Protein AF-A0AA47MK80-F1 (afdb_monomer)

Solvent-accessible surface area (backbone atoms only — not comparable to full-atom values): 8067 Å² total; per-residue (Å²): 110,67,65,64,54,51,46,53,74,69,67,56,59,57,68,59,54,49,53,52,49,50,53,51,52,58,59,65,49,55,78,49,35,62,61,46,57,74,74,48,50,74,67,56,52,51,55,53,40,51,53,51,55,52,49,24,67,71,65,71,49,91,67,80,48,67,62,53,54,47,52,55,47,47,50,54,51,51,49,52,35,64,71,36,88,83,40,86,67,28,66,42,76,38,62,42,96,82,68,81,46,61,44,78,84,93,68,97,55,78,74,60,53,47,76,70,63,65,52,74,73,64,74,67,60,90,82,79,83,82,135

Foldseek 3Di:
DVVLLVCVVVVDQLVVSLVVVCVCCVPPCQVCCLQCVLVDDPVVLVVVQVVQVVSCVSSVHDDDGSVSSLLVRLVVVLVVQCVDPPRPCNQQVDADPVNPHGDDDDDPDPRRVSNVPNCVVVVPDPDDDDD

InterPro domains:
  IPR015095 Alkylated DNA repair protein AlkB, homologue 8, N-terminal [PF09004] (2-27)

Structure (mmCIF, N/CA/C/O backbone):
data_AF-A0AA47MK80-F1
#
_entry.id   AF-A0AA47MK80-F1
#
loop_
_atom_site.group_PDB
_atom_site.id
_atom_site.type_symbol
_atom_site.label_atom_id
_atom_site.label_alt_id
_atom_site.label_comp_id
_atom_site.label_asym_id
_atom_site.label_entity_id
_atom_site.label_seq_id
_atom_site.pdbx_PDB_ins_code
_atom_site.Cartn_x
_atom_site.Cartn_y
_atom_site.Cartn_z
_atom_site.occupancy
_atom_site.B_iso_or_equiv
_atom_site.auth_seq_id
_atom_site.auth_comp_id
_atom_site.auth_asym_id
_atom_site.auth_atom_id
_atom_site.pdbx_PDB_model_num
ATOM 1 N N . MET A 1 1 ? -5.103 9.050 12.959 1.00 78.06 1 MET A N 1
ATOM 2 C CA . MET A 1 1 ? -6.092 8.343 13.812 1.00 78.06 1 MET A CA 1
ATOM 3 C C . MET A 1 1 ? -7.239 9.225 14.277 1.00 78.06 1 MET A C 1
ATOM 5 O O . MET A 1 1 ? -8.330 8.696 14.424 1.00 78.06 1 MET A O 1
ATOM 9 N N . TYR A 1 2 ? -7.025 10.533 14.455 1.00 83.88 2 TYR A N 1
ATOM 10 C CA . TYR A 1 2 ? -8.061 11.486 14.869 1.00 83.88 2 TYR A CA 1
ATOM 11 C C . TYR A 1 2 ? -9.378 11.355 14.082 1.00 83.88 2 TYR A C 1
ATOM 13 O O . TYR A 1 2 ? -10.421 11.143 14.685 1.00 83.88 2 TYR A O 1
ATOM 21 N N . PHE A 1 3 ? -9.326 11.339 12.744 1.00 84.12 3 PHE A N 1
ATOM 22 C CA . PHE A 1 3 ? -10.532 11.217 11.914 1.00 84.12 3 PHE A CA 1
ATOM 23 C C . PHE A 1 3 ? -11.320 9.923 12.157 1.00 84.12 3 PHE A C 1
ATOM 25 O O . PHE A 1 3 ? -12.520 9.986 12.374 1.00 84.12 3 PHE A O 1
ATOM 32 N N . LEU A 1 4 ? -10.669 8.754 12.208 1.00 85.25 4 LEU A N 1
ATOM 33 C CA . LEU A 1 4 ? -11.368 7.492 12.501 1.00 85.25 4 LEU A CA 1
ATOM 34 C C . LEU A 1 4 ? -11.990 7.487 13.902 1.00 85.25 4 LEU A C 1
ATOM 36 O O . LEU A 1 4 ? -13.092 6.980 14.087 1.00 85.25 4 LEU A O 1
ATOM 40 N N . GLN A 1 5 ? -11.301 8.060 14.891 1.00 86.25 5 GLN A N 1
ATOM 41 C CA . GLN A 1 5 ? -11.848 8.191 16.243 1.00 86.25 5 GLN A CA 1
ATOM 42 C C . GLN A 1 5 ? -13.051 9.138 16.264 1.00 86.25 5 GLN A C 1
ATOM 44 O O . GLN A 1 5 ? -14.033 8.861 16.945 1.00 86.25 5 GLN A O 1
ATOM 49 N N . GLN A 1 6 ? -13.001 10.217 15.485 1.00 86.62 6 GLN A N 1
ATOM 50 C CA . GLN A 1 6 ? -14.101 11.160 15.352 1.00 86.62 6 GLN A CA 1
ATOM 51 C C . GLN A 1 6 ? -15.317 10.508 14.676 1.00 86.62 6 GLN A C 1
ATOM 53 O O . GLN A 1 6 ? -16.426 10.618 15.187 1.00 86.62 6 GLN A O 1
ATOM 58 N N . LEU A 1 7 ? -15.113 9.745 13.598 1.00 85.19 7 LEU A N 1
ATOM 59 C CA . LEU A 1 7 ? -16.184 8.997 12.929 1.00 85.19 7 LEU A CA 1
ATOM 60 C C . LEU A 1 7 ? -16.824 7.958 13.863 1.00 85.19 7 LEU A C 1
ATOM 62 O O . LEU A 1 7 ? -18.041 7.787 13.856 1.00 85.19 7 LEU A O 1
ATOM 66 N N . LYS A 1 8 ? -16.022 7.317 14.723 1.00 85.81 8 LYS A N 1
ATOM 67 C CA . LYS A 1 8 ? -16.533 6.403 15.753 1.00 85.81 8 LYS A CA 1
ATOM 68 C C . LYS A 1 8 ? -17.436 7.115 16.763 1.00 85.81 8 LYS A C 1
ATOM 70 O O . LYS A 1 8 ? -18.467 6.568 17.131 1.00 85.81 8 LYS A O 1
ATOM 75 N N . LYS A 1 9 ? -17.074 8.330 17.196 1.00 89.06 9 LYS A N 1
ATOM 76 C CA . LYS A 1 9 ? -17.906 9.138 18.110 1.00 89.06 9 LYS A CA 1
ATOM 77 C C . LYS A 1 9 ? -19.259 9.502 17.498 1.00 89.06 9 LYS A C 1
ATOM 79 O O . LYS A 1 9 ? -20.242 9.582 18.221 1.00 89.06 9 LYS A O 1
ATOM 84 N N . PHE A 1 10 ? -19.313 9.676 16.180 1.00 87.69 10 PHE A N 1
ATOM 85 C CA . PHE A 1 10 ? -20.550 9.942 15.446 1.00 87.69 10 PHE A CA 1
ATOM 86 C C . PHE A 1 10 ? -21.402 8.685 15.177 1.00 87.69 10 PHE A C 1
ATOM 88 O O . PHE A 1 10 ? -22.374 8.772 14.436 1.00 87.69 10 PHE A O 1
ATOM 95 N N . ASN A 1 11 ? -21.064 7.527 15.764 1.00 84.56 11 ASN A N 1
ATOM 96 C CA . ASN A 1 11 ? -21.787 6.256 15.601 1.00 84.56 11 ASN A CA 1
ATOM 97 C C . ASN A 1 11 ? -21.996 5.836 14.134 1.00 84.56 11 ASN A C 1
ATOM 99 O O . ASN A 1 11 ? -22.990 5.197 13.790 1.00 84.56 11 ASN A O 1
ATOM 103 N N . LEU A 1 12 ? -21.046 6.172 13.256 1.00 86.69 12 LEU A N 1
ATOM 104 C CA . LEU A 1 12 ? -21.097 5.736 11.865 1.00 86.69 12 LEU A CA 1
ATOM 105 C C . LEU A 1 12 ? -21.011 4.205 11.765 1.00 86.69 12 LEU A C 1
ATOM 107 O O . LEU A 1 12 ? -20.274 3.566 12.526 1.00 86.69 12 LEU A O 1
ATOM 111 N N . PRO A 1 13 ? -21.710 3.598 10.791 1.00 88.56 13 PRO A N 1
ATOM 112 C CA . PRO A 1 13 ? -21.619 2.169 10.565 1.00 88.56 13 PRO A CA 1
ATOM 113 C C . PRO A 1 13 ? -20.188 1.784 10.177 1.00 88.56 13 PRO A C 1
ATOM 115 O O . PRO A 1 13 ? -19.496 2.492 9.436 1.00 88.56 13 PRO A O 1
ATOM 118 N N . ARG A 1 14 ? -19.746 0.618 10.660 1.00 85.06 14 ARG A N 1
ATOM 119 C CA . ARG A 1 14 ? -18.369 0.128 10.464 1.00 85.06 14 ARG A CA 1
ATOM 120 C C . ARG A 1 14 ? -17.990 0.054 8.987 1.00 85.06 14 ARG A C 1
ATOM 122 O O . ARG A 1 14 ? -16.859 0.367 8.638 1.00 85.06 14 ARG A O 1
ATOM 129 N N . THR A 1 15 ? -18.939 -0.298 8.122 1.00 88.62 15 THR A N 1
ATOM 130 C CA . THR A 1 15 ? -18.759 -0.353 6.664 1.00 88.62 15 THR A CA 1
ATOM 131 C C . THR A 1 15 ? -18.280 0.979 6.093 1.00 88.62 15 THR A C 1
ATOM 133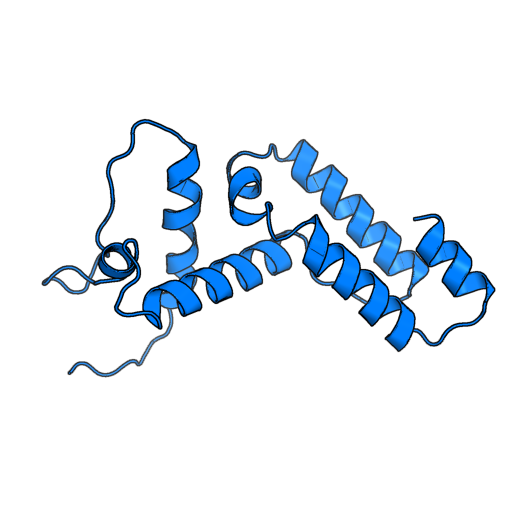 O O . THR A 1 15 ? -17.310 1.005 5.341 1.00 88.62 15 THR A O 1
ATOM 136 N N . MET A 1 16 ? -18.873 2.100 6.508 1.00 88.56 16 MET A N 1
ATOM 137 C CA . MET A 1 16 ? -18.457 3.436 6.067 1.00 88.56 16 MET A CA 1
ATOM 138 C C . MET A 1 16 ? -17.055 3.789 6.566 1.00 88.56 16 MET A C 1
ATOM 140 O O . MET A 1 16 ? -16.248 4.326 5.809 1.00 88.56 16 MET A O 1
ATOM 144 N N . MET A 1 17 ? -16.724 3.431 7.810 1.00 87.25 17 MET A N 1
ATOM 145 C CA . MET A 1 17 ? -15.376 3.639 8.351 1.00 87.25 17 MET A CA 1
ATOM 146 C C . MET A 1 17 ? -14.319 2.814 7.606 1.00 87.25 17 MET A C 1
ATOM 148 O O . MET A 1 17 ? -13.231 3.325 7.338 1.00 87.25 17 MET A O 1
ATOM 152 N N . VAL A 1 18 ? -14.640 1.567 7.243 1.00 88.12 18 VAL A N 1
ATOM 153 C CA . VAL A 1 18 ? -13.776 0.712 6.418 1.00 88.12 18 VAL A CA 1
ATOM 154 C C . VAL A 1 18 ? -13.600 1.313 5.031 1.00 88.12 18 VAL A C 1
ATOM 156 O O . VAL A 1 18 ? -12.468 1.436 4.585 1.00 88.12 18 VAL A O 1
ATOM 159 N N . HIS A 1 19 ? -14.672 1.743 4.362 1.00 88.62 19 HIS A N 1
ATOM 160 C CA . HIS A 1 19 ? -14.569 2.364 3.039 1.00 88.62 19 HIS A CA 1
ATOM 161 C C . HIS A 1 19 ? -13.757 3.660 3.062 1.00 88.62 19 HIS A C 1
ATOM 163 O O . HIS A 1 19 ? -12.913 3.864 2.193 1.00 88.62 19 HIS A O 1
ATOM 169 N N . PHE A 1 20 ? -13.953 4.507 4.072 1.00 86.19 20 PHE A N 1
ATOM 170 C CA . PHE A 1 20 ? -13.171 5.726 4.253 1.00 86.19 20 PHE A CA 1
ATOM 171 C C . PHE A 1 20 ? -11.686 5.418 4.473 1.00 86.19 20 PHE A C 1
ATOM 173 O O . PHE A 1 20 ? -10.822 5.994 3.811 1.00 86.19 20 PHE A O 1
ATOM 180 N N . TYR A 1 21 ? -11.386 4.469 5.365 1.00 86.88 21 TYR A N 1
ATOM 181 C CA . TYR A 1 21 ? -10.019 4.024 5.609 1.00 86.88 21 TYR A CA 1
ATOM 182 C C . TYR A 1 21 ? -9.391 3.437 4.348 1.00 86.88 21 TYR A C 1
ATOM 184 O O . TYR A 1 21 ? -8.317 3.879 3.952 1.00 86.88 21 TYR A O 1
ATOM 192 N N . SER A 1 22 ? -10.073 2.500 3.688 1.00 82.62 22 SER A N 1
ATOM 193 C CA . SER A 1 22 ? -9.620 1.913 2.434 1.00 82.62 22 SER A CA 1
ATOM 194 C C . SER A 1 22 ? -9.388 2.993 1.389 1.00 82.62 22 SER A C 1
ATOM 196 O O . SER A 1 22 ? -8.327 2.985 0.806 1.00 82.62 22 SER A O 1
ATOM 198 N N . SER A 1 23 ? -10.262 3.986 1.216 1.00 82.06 23 SER A N 1
ATOM 199 C CA . SER A 1 23 ? -10.060 5.073 0.243 1.00 82.06 23 SER A CA 1
ATOM 200 C C . SER A 1 23 ? -8.814 5.928 0.533 1.00 82.06 23 SER A C 1
ATOM 202 O O . SER A 1 23 ? -8.021 6.225 -0.364 1.00 82.06 23 SER A O 1
ATOM 204 N N . ILE A 1 24 ? -8.562 6.276 1.799 1.00 79.12 24 ILE A N 1
ATOM 205 C CA . ILE A 1 24 ? -7.357 7.025 2.198 1.00 79.12 24 ILE A CA 1
ATOM 206 C C . ILE A 1 24 ? -6.099 6.175 2.017 1.00 79.12 24 ILE A C 1
ATOM 208 O O . ILE A 1 24 ? -5.102 6.621 1.446 1.00 79.12 24 ILE A O 1
ATOM 212 N N . ILE A 1 25 ? -6.139 4.932 2.491 1.00 76.12 25 ILE A N 1
ATOM 213 C CA . ILE A 1 25 ? -5.037 3.988 2.330 1.00 76.12 25 ILE A CA 1
ATOM 214 C C . ILE A 1 25 ? -4.845 3.637 0.864 1.00 76.12 25 ILE A C 1
ATOM 216 O O . ILE A 1 25 ? -3.720 3.364 0.495 1.00 76.12 25 ILE A O 1
ATOM 220 N N . GLU A 1 26 ? -5.882 3.669 0.030 1.00 69.25 26 GLU A N 1
ATOM 221 C CA . GLU A 1 26 ? -5.818 3.393 -1.400 1.00 69.25 26 GLU A CA 1
ATOM 222 C C . GLU A 1 26 ? -5.313 4.583 -2.226 1.00 69.25 26 GLU A C 1
ATOM 224 O O . GLU A 1 26 ? -4.765 4.370 -3.311 1.00 69.25 26 GLU A O 1
ATOM 229 N N . SER A 1 27 ? -5.473 5.810 -1.727 1.00 71.69 27 SER A N 1
ATOM 230 C CA . SER A 1 27 ? -5.027 7.038 -2.393 1.00 71.69 27 SER A CA 1
ATOM 231 C C . SER A 1 27 ? -3.606 7.442 -1.995 1.00 71.69 27 SER A C 1
ATOM 233 O O . SER A 1 27 ? -2.784 7.730 -2.866 1.00 71.69 27 SER A O 1
ATOM 235 N N . ILE A 1 28 ? -3.284 7.424 -0.698 1.00 68.81 28 ILE A N 1
ATOM 236 C CA . ILE A 1 28 ? -2.037 8.005 -0.173 1.00 68.81 28 ILE A CA 1
ATOM 237 C C . ILE A 1 28 ? -0.890 6.996 -0.182 1.00 68.81 28 ILE A C 1
ATOM 239 O O . ILE A 1 28 ? 0.202 7.279 -0.673 1.00 68.81 28 ILE A O 1
ATOM 243 N N . LEU A 1 29 ? -1.120 5.806 0.371 1.00 67.56 29 LEU A N 1
ATOM 244 C CA . LEU A 1 29 ? -0.076 4.794 0.477 1.00 67.56 29 LEU A CA 1
ATOM 245 C C . LEU A 1 29 ? 0.294 4.144 -0.862 1.00 67.56 29 LEU A C 1
ATOM 247 O O . LEU A 1 29 ? 1.490 4.005 -1.094 1.00 67.56 29 LEU A O 1
ATOM 251 N N . PRO A 1 30 ? -0.611 3.764 -1.787 1.00 61.03 30 PRO A N 1
ATOM 252 C CA . PRO A 1 30 ? -0.280 2.763 -2.787 1.00 61.03 30 PRO A CA 1
ATOM 253 C C . PRO A 1 30 ? 0.138 3.330 -4.135 1.00 61.03 30 PRO A C 1
ATOM 255 O O . PRO A 1 30 ? 0.656 2.579 -4.958 1.00 61.03 30 PRO A O 1
ATOM 258 N N . SER A 1 31 ? -0.058 4.629 -4.370 1.00 65.81 31 SER A N 1
ATOM 259 C CA . SER A 1 31 ? 0.562 5.322 -5.503 1.00 65.81 31 SER A CA 1
ATOM 260 C C . SER A 1 31 ? 2.088 5.235 -5.406 1.00 65.81 31 SER A C 1
ATOM 262 O O . SER A 1 31 ? 2.770 5.002 -6.404 1.00 65.81 31 SER A O 1
ATOM 264 N N . SER A 1 32 ? 2.612 5.329 -4.182 1.00 71.06 32 SER A N 1
ATOM 265 C CA . SER A 1 32 ? 4.041 5.312 -3.894 1.00 71.06 32 SER A CA 1
ATOM 266 C C . SER A 1 32 ? 4.533 3.998 -3.268 1.00 71.06 32 SER A C 1
ATOM 268 O O . SER A 1 32 ? 5.726 3.718 -3.386 1.00 71.06 32 SER A O 1
ATOM 270 N N . ILE A 1 33 ? 3.663 3.151 -2.679 1.00 78.81 33 ILE A N 1
ATOM 271 C CA . ILE A 1 33 ? 4.073 1.919 -1.958 1.00 78.81 33 ILE A CA 1
ATOM 272 C C . ILE A 1 33 ? 4.948 1.008 -2.808 1.00 78.81 33 ILE A C 1
ATOM 274 O O . ILE A 1 33 ? 5.937 0.481 -2.318 1.00 78.81 33 ILE A O 1
ATOM 278 N N . THR A 1 34 ? 4.653 0.868 -4.102 1.00 74.12 34 THR A N 1
ATOM 279 C CA . THR A 1 34 ? 5.436 -0.004 -4.988 1.00 74.12 34 THR A CA 1
ATOM 280 C C . THR A 1 34 ? 6.868 0.496 -5.186 1.00 74.12 34 THR A C 1
ATOM 282 O O . THR A 1 34 ? 7.731 -0.280 -5.571 1.00 74.12 34 THR A O 1
ATOM 285 N N . ILE A 1 35 ? 7.126 1.786 -4.949 1.00 78.44 35 ILE A N 1
ATOM 286 C CA . ILE A 1 35 ? 8.437 2.421 -5.120 1.00 78.44 35 ILE A CA 1
ATOM 287 C C . ILE A 1 35 ? 9.252 2.286 -3.834 1.00 78.44 35 ILE A C 1
ATOM 289 O O . ILE A 1 35 ? 10.387 1.818 -3.873 1.00 78.44 35 ILE A O 1
ATOM 293 N N . TRP A 1 36 ? 8.677 2.671 -2.691 1.00 82.62 36 TRP A N 1
ATOM 294 C CA . TRP A 1 36 ? 9.426 2.752 -1.436 1.00 82.62 36 TRP A CA 1
ATOM 295 C C . TRP A 1 36 ? 9.364 1.481 -0.589 1.00 82.62 36 TRP A C 1
ATOM 297 O O . TRP A 1 36 ? 10.246 1.291 0.239 1.00 82.62 36 TRP A O 1
ATOM 307 N N . TYR A 1 37 ? 8.391 0.580 -0.770 1.00 84.06 37 TYR A N 1
ATOM 308 C CA . TYR A 1 37 ? 8.262 -0.604 0.094 1.00 84.06 37 TYR A CA 1
ATOM 309 C C . TYR A 1 37 ? 9.475 -1.539 0.008 1.00 84.06 37 TYR A C 1
ATOM 311 O O . TYR A 1 37 ? 9.913 -2.081 1.023 1.00 84.06 37 TYR A O 1
ATOM 319 N N . ALA A 1 38 ? 10.064 -1.696 -1.181 1.00 79.56 38 ALA A N 1
ATOM 320 C CA . ALA A 1 38 ? 11.288 -2.478 -1.357 1.00 79.56 38 ALA A CA 1
ATOM 321 C C . ALA A 1 38 ? 12.508 -1.812 -0.691 1.00 79.56 38 ALA A C 1
ATOM 323 O O . ALA A 1 38 ? 13.360 -2.506 -0.145 1.00 79.56 38 ALA A O 1
ATOM 324 N N . ALA A 1 39 ? 12.562 -0.476 -0.690 1.00 80.56 39 ALA A N 1
ATOM 325 C CA . ALA A 1 39 ? 13.654 0.309 -0.114 1.00 80.56 39 ALA A CA 1
ATOM 326 C C . ALA A 1 39 ? 13.489 0.600 1.392 1.00 80.56 39 ALA A C 1
ATOM 328 O O . ALA A 1 39 ? 14.454 0.962 2.061 1.00 80.56 39 ALA A O 1
ATOM 329 N N . ALA A 1 40 ? 12.278 0.464 1.937 1.00 84.75 40 ALA A N 1
ATOM 330 C CA . ALA A 1 40 ? 11.980 0.789 3.325 1.00 84.75 40 ALA A CA 1
ATOM 331 C C . ALA A 1 40 ? 12.574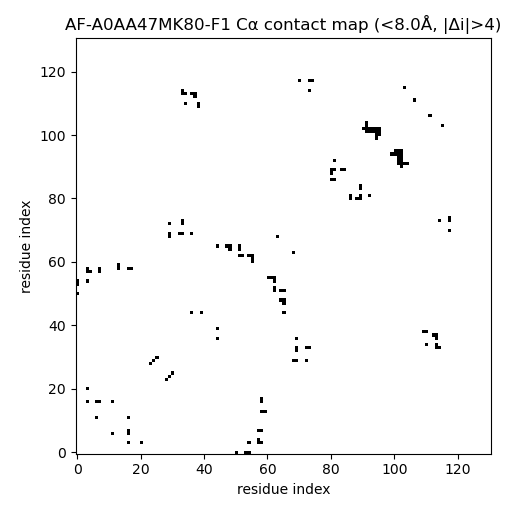 -0.226 4.301 1.00 84.75 40 ALA A C 1
ATOM 333 O O . ALA A 1 40 ? 12.494 -1.445 4.103 1.00 84.75 40 ALA A O 1
ATOM 334 N N . THR A 1 41 ? 13.096 0.286 5.415 1.00 88.12 41 THR A N 1
ATOM 335 C CA . THR A 1 41 ? 13.649 -0.552 6.478 1.00 88.12 41 THR A CA 1
ATOM 336 C C . THR A 1 41 ? 12.548 -1.343 7.190 1.00 88.12 41 THR A C 1
ATOM 338 O O . THR A 1 41 ? 11.374 -0.956 7.205 1.00 88.12 41 THR A O 1
ATOM 341 N N . ALA A 1 42 ? 12.921 -2.443 7.852 1.00 88.69 42 ALA A N 1
ATOM 342 C CA . ALA A 1 42 ? 11.990 -3.211 8.684 1.00 88.69 42 ALA A CA 1
ATOM 343 C C . ALA A 1 42 ? 11.336 -2.343 9.778 1.00 88.69 42 ALA A C 1
ATOM 345 O O . ALA A 1 42 ? 10.162 -2.522 10.108 1.00 88.69 42 ALA A O 1
ATOM 346 N N . LYS A 1 43 ? 12.069 -1.347 10.293 1.00 90.00 43 LYS A N 1
ATOM 347 C CA . LYS A 1 43 ? 11.570 -0.387 11.284 1.00 90.00 43 LYS A CA 1
ATOM 348 C C . LYS A 1 43 ? 10.457 0.492 10.713 1.00 90.00 43 LYS A C 1
ATOM 350 O O . LYS A 1 43 ? 9.436 0.677 11.377 1.00 90.00 43 LYS A O 1
ATOM 355 N N . ASP A 1 44 ? 10.622 0.999 9.495 1.00 87.81 44 ASP A N 1
ATOM 356 C CA . ASP A 1 44 ? 9.612 1.838 8.838 1.00 87.81 44 ASP A CA 1
ATOM 357 C C . ASP A 1 44 ? 8.352 1.033 8.518 1.00 87.81 44 ASP A C 1
ATOM 359 O O . ASP A 1 44 ? 7.243 1.450 8.860 1.00 87.81 44 ASP A O 1
ATOM 363 N N . LYS A 1 45 ? 8.524 -0.182 7.981 1.00 89.44 45 LYS A N 1
ATOM 364 C CA . LYS A 1 45 ? 7.422 -1.130 7.749 1.00 89.44 45 LYS A CA 1
ATOM 365 C C . LYS A 1 45 ? 6.662 -1.435 9.043 1.00 89.44 45 LYS A C 1
ATOM 367 O O . LYS A 1 45 ? 5.434 -1.396 9.062 1.00 89.44 45 LYS A O 1
ATOM 372 N N . GLY A 1 46 ? 7.377 -1.654 10.148 1.00 91.44 46 GLY A N 1
ATOM 373 C CA . GLY A 1 46 ? 6.778 -1.878 11.464 1.00 91.44 46 GLY A CA 1
ATOM 374 C C . GLY A 1 46 ? 5.990 -0.674 11.989 1.00 91.44 46 GLY A C 1
ATOM 375 O O . GLY A 1 46 ? 4.899 -0.842 12.535 1.00 91.44 46 GLY A O 1
ATOM 376 N N . ARG A 1 47 ? 6.493 0.553 11.795 1.00 90.50 47 ARG A N 1
ATOM 377 C CA . ARG A 1 47 ? 5.774 1.789 12.161 1.00 90.50 47 ARG A CA 1
ATOM 378 C C . ARG A 1 47 ? 4.461 1.922 11.390 1.00 90.50 47 ARG A C 1
ATOM 380 O O . ARG A 1 47 ? 3.426 2.174 12.001 1.00 90.50 47 ARG A O 1
ATOM 387 N N . LEU A 1 48 ? 4.489 1.686 10.081 1.00 88.38 48 LEU A N 1
ATOM 388 C CA . LEU A 1 48 ? 3.301 1.698 9.224 1.00 88.38 48 LEU A CA 1
ATOM 389 C C . LEU A 1 48 ? 2.298 0.60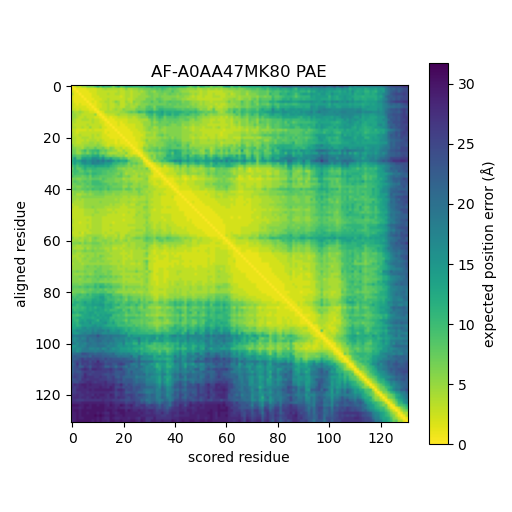6 9.609 1.00 88.38 48 LEU A C 1
ATOM 391 O O . LEU A 1 48 ? 1.109 0.885 9.758 1.00 88.38 48 LEU A O 1
ATOM 395 N N . GLN A 1 49 ? 2.769 -0.613 9.878 1.00 91.00 49 GLN A N 1
ATOM 396 C CA . GLN A 1 49 ? 1.900 -1.695 10.335 1.00 91.00 49 GLN A CA 1
ATOM 397 C C . GLN A 1 49 ? 1.209 -1.351 11.663 1.00 91.00 49 GLN A C 1
ATOM 399 O O . GLN A 1 49 ? 0.034 -1.663 11.836 1.00 91.00 49 GLN A O 1
ATOM 404 N N . ARG A 1 50 ? 1.878 -0.655 12.594 1.00 92.00 50 ARG A N 1
ATOM 405 C CA . ARG A 1 50 ? 1.243 -0.187 13.844 1.00 92.00 50 ARG A CA 1
ATOM 406 C C . ARG A 1 50 ? 0.112 0.809 13.594 1.00 92.00 50 ARG A C 1
ATOM 408 O O . ARG A 1 50 ? -0.870 0.794 14.336 1.00 92.00 50 ARG A O 1
ATOM 415 N N . VAL A 1 51 ? 0.216 1.643 12.558 1.00 89.00 51 VAL A N 1
ATOM 416 C CA . VAL A 1 51 ? -0.881 2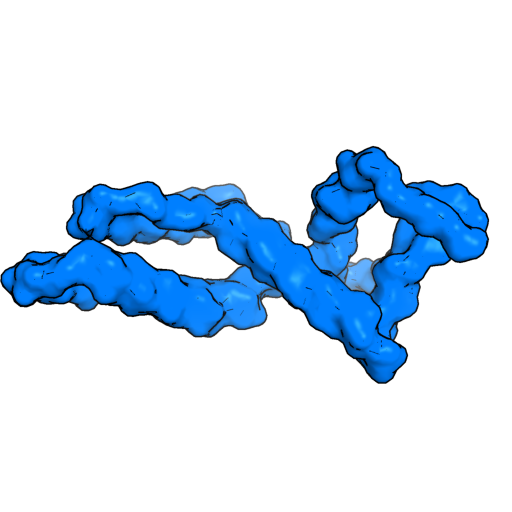.533 12.150 1.00 89.00 51 VAL A CA 1
ATOM 417 C C . VAL A 1 51 ? -2.071 1.698 11.682 1.00 89.00 51 VAL A C 1
ATOM 419 O O . VAL A 1 51 ? -3.177 1.928 12.160 1.00 89.00 51 VAL A O 1
ATOM 422 N N . ILE A 1 52 ? -1.854 0.681 10.844 1.00 89.25 52 ILE A N 1
ATOM 423 C CA . ILE A 1 52 ? -2.920 -0.237 10.403 1.00 89.25 52 ILE A CA 1
ATOM 424 C C . ILE A 1 52 ? -3.575 -0.925 11.609 1.00 89.25 52 ILE A C 1
ATOM 426 O O . ILE A 1 52 ? -4.785 -0.826 11.792 1.00 89.25 52 ILE A O 1
ATOM 430 N N . ARG A 1 53 ? -2.775 -1.505 12.512 1.00 91.25 53 ARG A N 1
ATOM 431 C CA . ARG A 1 53 ? -3.261 -2.157 13.744 1.00 91.25 53 ARG A CA 1
ATOM 432 C C . ARG A 1 53 ? -4.050 -1.204 14.649 1.00 91.25 53 ARG A C 1
ATOM 434 O O . ARG A 1 53 ? -4.998 -1.606 15.317 1.00 91.25 53 ARG A O 1
ATOM 441 N N . SER A 1 54 ? -3.679 0.073 14.682 1.00 90.62 54 SER A N 1
ATOM 442 C CA . SER A 1 54 ? -4.426 1.082 15.440 1.00 90.62 54 SER A CA 1
ATOM 443 C C . SER A 1 54 ? -5.771 1.408 14.783 1.00 90.62 54 SER A C 1
ATOM 445 O O . SER A 1 54 ? -6.750 1.601 15.498 1.00 90.62 54 SER A O 1
ATOM 447 N N . ALA A 1 55 ? -5.851 1.426 13.447 1.00 88.50 55 ALA A N 1
ATOM 448 C CA . ALA A 1 55 ? -7.120 1.594 12.733 1.00 88.50 55 ALA A CA 1
ATOM 449 C C . ALA A 1 55 ? -8.045 0.400 12.981 1.00 88.50 55 ALA A C 1
ATOM 451 O O . ALA A 1 55 ? -9.213 0.605 13.302 1.00 88.50 55 ALA A O 1
ATOM 452 N N . GLU A 1 56 ? -7.514 -0.824 12.925 1.00 90.75 56 GLU A N 1
ATOM 453 C CA . GLU A 1 56 ? -8.269 -2.047 13.231 1.00 90.75 56 GLU A CA 1
ATOM 454 C C . GLU A 1 56 ? -8.908 -1.983 14.616 1.00 90.75 56 GLU A C 1
ATOM 456 O O . GLU A 1 56 ? -10.092 -2.268 14.758 1.00 90.75 56 GLU A O 1
ATOM 461 N N . LYS A 1 57 ? -8.166 -1.529 15.635 1.00 90.25 57 LYS A N 1
ATOM 462 C CA . LYS A 1 57 ? -8.702 -1.359 16.997 1.00 90.25 57 LYS A CA 1
ATOM 463 C C . LYS A 1 57 ? -9.830 -0.331 17.073 1.00 90.25 57 LYS A C 1
ATOM 465 O O . LYS A 1 57 ? -10.762 -0.493 17.858 1.00 90.25 57 LYS A O 1
ATOM 470 N N . VAL A 1 58 ? -9.751 0.746 16.293 1.00 87.75 58 VAL A N 1
ATOM 471 C CA . VAL A 1 58 ? -10.795 1.780 16.283 1.00 87.75 58 VAL A CA 1
ATOM 472 C C . VAL A 1 58 ? -12.056 1.250 15.601 1.00 87.75 58 VAL A C 1
ATOM 474 O O . VAL A 1 58 ? -13.138 1.374 16.177 1.00 87.75 58 VAL A O 1
ATOM 477 N N . ILE A 1 59 ? -11.910 0.633 14.427 1.00 87.62 59 ILE A N 1
ATOM 478 C CA . ILE A 1 59 ? -13.019 0.154 13.590 1.00 87.62 59 ILE A CA 1
ATOM 479 C C . ILE A 1 59 ? -13.627 -1.151 14.142 1.00 87.62 59 ILE A C 1
ATOM 481 O O . ILE A 1 59 ? -14.830 -1.382 14.022 1.00 87.62 59 ILE A O 1
ATOM 485 N N . GLY A 1 60 ? -12.817 -1.989 14.790 1.00 87.56 60 GLY A N 1
ATOM 486 C CA . GLY A 1 60 ? -13.215 -3.299 15.303 1.00 87.56 60 GLY A CA 1
ATOM 487 C C . GLY A 1 60 ? -13.373 -4.353 14.205 1.00 87.56 60 GLY A C 1
ATOM 488 O O . GLY A 1 60 ? -14.262 -5.196 14.307 1.00 87.56 60 GLY A O 1
ATOM 489 N N . CYS A 1 61 ? -12.568 -4.276 13.142 1.00 88.12 61 CYS A N 1
ATOM 490 C CA . CYS A 1 61 ? -12.513 -5.261 12.061 1.00 88.12 61 CYS A CA 1
ATOM 491 C C . CYS A 1 61 ? -11.061 -5.522 11.646 1.00 88.12 61 CYS A C 1
ATOM 493 O O . CYS A 1 61 ? -10.189 -4.679 11.868 1.00 88.12 61 CYS A O 1
ATOM 495 N N . ASN A 1 62 ? -10.821 -6.665 11.005 1.00 87.50 62 ASN A N 1
ATOM 496 C CA . ASN A 1 62 ? -9.524 -6.960 10.404 1.00 87.50 62 ASN A CA 1
ATOM 497 C C . ASN A 1 62 ? -9.335 -6.105 9.147 1.00 87.50 62 ASN A C 1
ATOM 499 O O . ASN A 1 62 ? -10.234 -6.012 8.311 1.00 87.50 62 ASN A O 1
ATOM 503 N N . LEU A 1 63 ? -8.171 -5.475 9.030 1.00 87.69 63 LEU A N 1
ATOM 504 C CA . LEU A 1 63 ? -7.759 -4.696 7.869 1.00 87.69 63 LEU A CA 1
ATOM 505 C C . LEU A 1 63 ? -6.608 -5.435 7.169 1.00 87.69 63 LEU A C 1
ATOM 507 O O . LEU A 1 63 ? -5.868 -6.185 7.811 1.00 87.69 63 LEU A O 1
ATOM 511 N N . PRO A 1 64 ? -6.440 -5.252 5.849 1.00 88.50 64 PRO A N 1
ATOM 512 C CA . PRO A 1 64 ? -5.334 -5.869 5.125 1.00 88.50 64 PRO A CA 1
ATOM 513 C C . PRO A 1 64 ? -3.990 -5.406 5.696 1.00 88.50 64 PRO A C 1
ATOM 515 O O . PRO A 1 64 ? -3.817 -4.232 6.044 1.00 88.50 64 PRO A O 1
ATOM 518 N N . SER A 1 65 ? -3.026 -6.323 5.794 1.00 89.31 65 SER A N 1
ATOM 519 C CA . SER A 1 65 ? -1.693 -5.976 6.279 1.00 89.31 65 SER A CA 1
ATOM 520 C C . SER A 1 65 ? -0.951 -5.090 5.276 1.00 89.31 65 SER A C 1
ATOM 522 O O . SER A 1 65 ? -1.300 -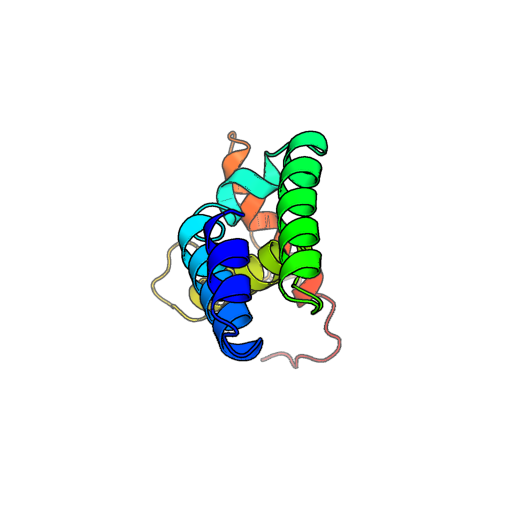5.007 4.098 1.00 89.31 65 SER A O 1
ATOM 524 N N . LEU A 1 66 ? 0.120 -4.430 5.727 1.00 87.56 66 LEU A N 1
ATOM 525 C CA . LEU A 1 66 ? 0.965 -3.628 4.845 1.00 87.56 66 LEU A CA 1
ATOM 526 C C . LEU A 1 66 ? 1.545 -4.466 3.693 1.00 87.56 66 LEU A C 1
ATOM 528 O O . LEU A 1 66 ? 1.724 -3.948 2.593 1.00 87.56 66 LEU A O 1
ATOM 532 N N . GLN A 1 67 ? 1.831 -5.745 3.948 1.00 87.38 67 GLN A N 1
ATOM 533 C CA . GLN A 1 67 ? 2.309 -6.677 2.933 1.00 87.38 67 GLN A CA 1
ATOM 534 C C . GLN A 1 67 ? 1.206 -7.020 1.930 1.00 87.38 67 GLN A C 1
ATOM 536 O O . GLN A 1 67 ? 1.424 -6.856 0.736 1.00 87.38 67 GLN A O 1
ATOM 541 N N . ASP A 1 68 ? 0.001 -7.359 2.397 1.00 87.81 68 ASP A N 1
ATOM 542 C CA . ASP A 1 68 ? -1.132 -7.660 1.507 1.00 87.81 68 ASP A CA 1
ATOM 543 C C . ASP A 1 68 ? -1.467 -6.473 0.597 1.00 87.81 68 ASP A C 1
ATOM 545 O O . ASP A 1 68 ? -1.782 -6.635 -0.582 1.00 87.81 68 ASP A O 1
ATOM 549 N N . LEU A 1 69 ? -1.368 -5.251 1.132 1.00 85.12 69 LEU A N 1
ATOM 550 C CA . LEU A 1 69 ? -1.553 -4.019 0.366 1.00 85.12 69 LEU A CA 1
ATOM 551 C C . LEU A 1 69 ? -0.487 -3.856 -0.726 1.00 85.12 69 LEU A C 1
ATOM 553 O O . LEU A 1 69 ? -0.813 -3.453 -1.847 1.00 85.12 69 LEU A O 1
ATOM 557 N N . TYR A 1 70 ? 0.774 -4.169 -0.415 1.00 84.69 70 TYR A N 1
ATOM 558 C CA . TYR A 1 70 ? 1.867 -4.159 -1.385 1.00 84.69 70 TYR A CA 1
ATOM 559 C C . TYR A 1 70 ? 1.675 -5.241 -2.459 1.00 84.69 70 TYR A C 1
ATOM 561 O O . TYR A 1 70 ? 1.738 -4.929 -3.649 1.00 84.69 70 TYR A O 1
ATOM 569 N N . ASP A 1 71 ? 1.358 -6.474 -2.070 1.00 84.44 71 ASP A N 1
ATOM 570 C CA . ASP A 1 71 ? 1.182 -7.608 -2.983 1.00 84.44 71 ASP A CA 1
ATOM 571 C C . ASP A 1 71 ? -0.030 -7.404 -3.902 1.00 84.44 71 ASP A C 1
ATOM 573 O O . ASP A 1 71 ? 0.080 -7.481 -5.127 1.00 84.44 71 ASP A O 1
ATOM 577 N N . SER A 1 72 ? -1.179 -7.016 -3.338 1.00 85.00 72 SER A N 1
ATOM 578 C CA . SER A 1 72 ? -2.391 -6.695 -4.102 1.00 85.00 72 SER A CA 1
ATOM 579 C C . SER A 1 72 ? -2.129 -5.613 -5.153 1.00 85.00 72 SER A C 1
ATOM 581 O O . SER A 1 72 ? -2.565 -5.717 -6.306 1.00 85.00 72 SER A O 1
ATOM 583 N N . ARG A 1 73 ? -1.380 -4.562 -4.793 1.00 82.56 73 ARG A N 1
ATOM 584 C CA . ARG A 1 73 ? -1.081 -3.480 -5.735 1.00 82.56 73 ARG A CA 1
ATOM 585 C C . ARG A 1 73 ? -0.035 -3.825 -6.761 1.00 82.56 73 ARG A C 1
ATOM 587 O O . ARG A 1 73 ? -0.223 -3.450 -7.919 1.00 82.56 73 ARG A O 1
ATOM 594 N N . THR A 1 74 ? 1.045 -4.480 -6.365 1.00 82.44 74 THR A N 1
ATOM 595 C CA . THR A 1 74 ? 2.071 -4.907 -7.316 1.00 82.44 74 THR A CA 1
ATOM 596 C C . THR A 1 74 ? 1.469 -5.850 -8.347 1.00 82.44 74 THR A C 1
ATOM 598 O O . THR A 1 74 ? 1.671 -5.629 -9.540 1.00 82.44 74 THR A O 1
ATOM 601 N N . LEU A 1 75 ? 0.615 -6.784 -7.918 1.00 85.12 75 LEU A N 1
ATOM 602 C CA . LEU A 1 75 ? -0.130 -7.665 -8.809 1.00 85.12 75 LEU A CA 1
ATOM 603 C C . LEU A 1 75 ? -1.059 -6.885 -9.744 1.00 85.12 75 LEU A C 1
ATOM 605 O O . LEU A 1 75 ? -1.019 -7.074 -10.958 1.00 85.12 75 LEU A O 1
ATOM 609 N N . ARG A 1 76 ? -1.866 -5.958 -9.214 1.00 86.25 76 ARG A N 1
ATOM 610 C CA . ARG A 1 76 ? -2.775 -5.156 -10.046 1.00 86.25 76 ARG A CA 1
ATOM 611 C C . ARG A 1 76 ? -2.025 -4.283 -11.053 1.00 86.25 76 ARG A C 1
ATOM 613 O O . ARG A 1 76 ? -2.482 -4.113 -12.179 1.00 86.25 76 ARG A O 1
ATOM 620 N N . ARG A 1 77 ? -0.888 -3.705 -10.657 1.00 84.06 77 ARG A N 1
ATOM 621 C CA . ARG A 1 77 ? -0.038 -2.896 -11.540 1.00 84.06 77 ARG A CA 1
ATOM 622 C C . ARG A 1 77 ? 0.603 -3.762 -12.621 1.00 84.06 77 ARG A C 1
ATOM 624 O O . ARG A 1 77 ? 0.544 -3.377 -13.782 1.00 84.06 77 ARG A O 1
ATOM 631 N N . ALA A 1 78 ? 1.144 -4.924 -12.261 1.00 84.50 78 ALA A N 1
ATOM 632 C CA . ALA A 1 78 ? 1.674 -5.894 -13.216 1.00 84.50 78 ALA A CA 1
ATOM 633 C C . ALA A 1 78 ? 0.596 -6.331 -14.218 1.00 84.50 78 ALA A C 1
ATOM 635 O O . ALA A 1 78 ? 0.831 -6.288 -15.420 1.00 84.50 78 ALA A O 1
ATOM 636 N N . GLY A 1 79 ? -0.617 -6.631 -13.743 1.00 86.94 79 GLY A N 1
ATOM 637 C CA . GLY A 1 79 ? -1.754 -6.972 -14.599 1.00 86.94 79 GLY A CA 1
ATOM 638 C C . GLY A 1 79 ? -2.092 -5.875 -15.612 1.00 86.94 79 GLY A C 1
ATOM 639 O O . GLY A 1 79 ? -2.289 -6.174 -16.784 1.00 86.94 79 GLY A O 1
ATOM 640 N N . LYS A 1 80 ? -2.079 -4.599 -15.201 1.00 87.56 80 LYS A N 1
ATOM 641 C CA . LYS A 1 80 ? -2.282 -3.465 -16.124 1.00 87.56 80 LYS A CA 1
ATOM 642 C C . LYS A 1 80 ? -1.184 -3.360 -17.186 1.00 87.56 80 LYS A C 1
ATOM 644 O O . LYS A 1 80 ? -1.494 -3.085 -18.336 1.00 87.56 80 LYS A O 1
ATOM 649 N N . ILE A 1 81 ? 0.074 -3.593 -16.808 1.00 86.19 81 ILE A N 1
ATOM 650 C CA . ILE A 1 81 ? 1.212 -3.567 -17.741 1.00 86.19 81 ILE A CA 1
ATOM 651 C C . ILE A 1 81 ? 1.113 -4.705 -18.763 1.00 86.19 81 ILE A C 1
ATOM 653 O O . ILE A 1 81 ? 1.381 -4.497 -19.940 1.00 86.19 81 ILE A O 1
ATOM 657 N N . VAL A 1 82 ? 0.734 -5.904 -18.318 1.00 86.12 82 VAL A N 1
ATOM 658 C CA . VAL A 1 82 ? 0.554 -7.065 -19.202 1.00 86.12 82 VAL A CA 1
ATOM 659 C C . VAL A 1 82 ? -0.629 -6.852 -20.148 1.00 86.12 82 VAL A C 1
ATOM 661 O O . VAL A 1 82 ? -0.533 -7.173 -21.333 1.00 86.12 82 VAL A O 1
ATOM 664 N N . ALA A 1 83 ? -1.727 -6.285 -19.642 1.00 89.81 83 ALA A N 1
ATOM 665 C CA . ALA A 1 83 ? -2.933 -6.035 -20.422 1.00 89.81 83 ALA A CA 1
ATOM 666 C C . ALA A 1 83 ? -2.734 -4.982 -21.526 1.00 89.81 83 ALA A C 1
ATOM 668 O O . ALA A 1 83 ? -3.381 -5.089 -22.562 1.00 89.81 83 ALA A O 1
ATOM 669 N N . ASP A 1 84 ? -1.844 -4.003 -21.339 1.00 89.62 84 ASP A N 1
ATOM 670 C CA . ASP A 1 84 ? -1.582 -2.924 -22.300 1.00 89.62 84 ASP A CA 1
ATOM 671 C C . ASP A 1 84 ? -0.483 -3.311 -23.318 1.00 89.62 84 ASP A C 1
ATOM 673 O O . ASP A 1 84 ? 0.692 -3.412 -22.950 1.00 89.62 84 ASP A O 1
ATOM 677 N N . PRO A 1 85 ? -0.812 -3.519 -24.611 1.00 86.94 85 PRO A N 1
ATOM 678 C CA . PRO A 1 85 ? 0.173 -3.853 -25.645 1.00 86.94 85 PRO A CA 1
ATOM 679 C C . PRO A 1 85 ? 1.186 -2.745 -25.935 1.00 86.94 85 PRO A C 1
ATOM 681 O O . PRO A 1 85 ? 2.298 -3.044 -26.365 1.00 86.94 85 PRO A O 1
ATOM 684 N N . SER A 1 86 ? 0.820 -1.486 -25.696 1.00 90.19 86 SER A N 1
ATOM 685 C CA . SER A 1 86 ? 1.672 -0.322 -25.960 1.00 90.19 86 SER A CA 1
ATOM 686 C C . SER A 1 86 ? 2.645 -0.018 -24.817 1.00 90.19 86 SER A C 1
ATOM 688 O O . SER A 1 86 ? 3.556 0.800 -24.966 1.00 90.19 86 SER A O 1
ATOM 690 N N . HIS A 1 87 ? 2.495 -0.694 -23.674 1.00 84.25 87 HIS A N 1
ATOM 691 C CA . HIS A 1 87 ? 3.270 -0.385 -22.486 1.00 84.25 87 HIS A CA 1
ATOM 692 C C . HIS A 1 87 ? 4.754 -0.784 -22.643 1.00 84.25 87 HIS A C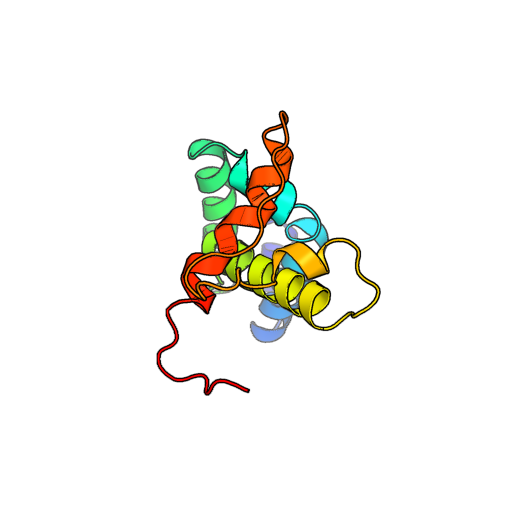 1
ATOM 694 O O . HIS A 1 87 ? 5.064 -1.960 -22.868 1.00 84.25 87 HIS A O 1
ATOM 700 N N . PRO A 1 88 ? 5.720 0.127 -22.402 1.00 84.62 88 PRO A N 1
ATOM 701 C CA . PRO A 1 88 ? 7.149 -0.141 -22.621 1.00 84.62 88 PRO A CA 1
ATOM 702 C C . PRO A 1 88 ? 7.701 -1.264 -21.728 1.00 84.62 88 PRO A C 1
ATOM 704 O O . PRO A 1 88 ? 8.603 -2.004 -22.113 1.00 84.62 88 PRO A O 1
ATOM 707 N N . GLY A 1 89 ? 7.130 -1.426 -20.533 1.00 79.88 89 GLY A N 1
ATOM 708 C CA . GLY A 1 89 ? 7.480 -2.491 -19.590 1.00 79.88 89 GLY A CA 1
ATOM 709 C C . GLY A 1 89 ? 6.868 -3.864 -19.889 1.00 79.88 89 GLY A C 1
ATOM 710 O O . GLY A 1 89 ? 7.205 -4.813 -19.189 1.00 79.88 89 GLY A O 1
ATOM 711 N N . ARG A 1 90 ? 5.985 -4.011 -20.891 1.00 84.31 90 ARG A N 1
ATOM 712 C CA . ARG A 1 90 ? 5.309 -5.289 -21.190 1.00 84.31 90 ARG A CA 1
ATOM 713 C C . ARG A 1 90 ? 6.293 -6.405 -21.536 1.00 84.31 90 ARG A C 1
ATOM 715 O O . ARG A 1 90 ? 6.135 -7.520 -21.050 1.00 84.31 90 ARG A O 1
ATOM 722 N N . LYS A 1 91 ? 7.361 -6.081 -22.273 1.00 82.62 91 LYS A N 1
ATOM 723 C CA . LYS A 1 91 ? 8.419 -7.035 -22.652 1.00 82.62 91 LYS A CA 1
ATOM 724 C C . LYS A 1 91 ? 9.076 -7.712 -21.444 1.00 82.62 91 LYS A C 1
ATOM 726 O O . LYS A 1 91 ? 9.601 -8.809 -21.568 1.00 82.62 91 LYS A O 1
ATOM 731 N N . LEU A 1 92 ? 9.045 -7.089 -20.265 1.00 82.31 92 LEU A N 1
ATOM 732 C CA . LEU A 1 92 ? 9.603 -7.657 -19.029 1.00 82.31 92 LEU A CA 1
ATOM 733 C C . LEU A 1 92 ? 8.775 -8.811 -18.477 1.00 82.31 92 LEU A C 1
ATOM 735 O O . LEU A 1 92 ? 9.298 -9.663 -17.771 1.00 82.31 92 LEU A O 1
ATOM 739 N N . PHE A 1 93 ? 7.492 -8.845 -18.820 1.00 79.75 93 PHE A N 1
ATOM 740 C CA . PHE A 1 93 ? 6.571 -9.897 -18.418 1.00 79.75 93 PHE A CA 1
ATOM 741 C C . PHE A 1 93 ? 6.496 -11.034 -19.447 1.00 79.75 93 PHE A C 1
ATOM 743 O O . PHE A 1 93 ? 5.721 -11.966 -19.263 1.00 79.75 93 PHE A O 1
ATOM 750 N N . GLU A 1 94 ? 7.321 -10.995 -20.498 1.00 82.94 94 GLU A N 1
ATOM 751 C CA . GLU A 1 94 ? 7.486 -12.104 -21.437 1.00 82.94 94 GLU A CA 1
ATOM 752 C C . GLU A 1 94 ? 8.479 -13.136 -20.893 1.00 82.94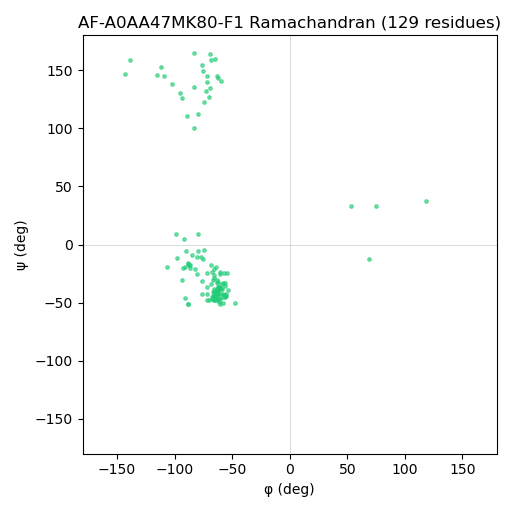 94 GLU A C 1
ATOM 754 O O . GLU A 1 94 ? 9.567 -12.798 -20.404 1.00 82.94 94 GLU A O 1
ATOM 759 N N . THR A 1 95 ? 8.119 -14.411 -21.010 1.00 82.19 95 THR A N 1
ATOM 760 C CA . THR A 1 95 ? 9.022 -15.527 -20.735 1.00 82.19 95 THR A CA 1
ATOM 761 C C . THR A 1 95 ? 10.078 -15.646 -21.831 1.00 82.19 95 THR A C 1
ATOM 763 O O . THR A 1 95 ? 9.847 -15.381 -23.010 1.00 82.19 95 THR A O 1
ATOM 766 N N . LEU A 1 96 ? 11.286 -16.036 -21.429 1.00 81.50 96 LEU A N 1
ATOM 767 C CA . LEU A 1 96 ? 12.333 -16.453 -22.354 1.00 81.50 96 LEU A CA 1
ATOM 768 C C . LEU A 1 96 ? 11.904 -17.735 -23.088 1.00 81.50 96 LEU A C 1
ATOM 770 O O . LEU A 1 96 ? 11.086 -18.481 -22.553 1.00 81.50 96 LEU A O 1
ATOM 774 N N . PRO A 1 97 ? 12.506 -18.055 -24.249 1.00 80.38 97 PRO A N 1
ATOM 775 C CA . PRO A 1 97 ? 12.169 -19.255 -25.025 1.00 80.38 97 PRO A CA 1
ATOM 776 C C . PRO A 1 97 ? 12.261 -20.571 -24.238 1.00 80.38 97 PRO A C 1
ATOM 778 O O . PRO A 1 97 ? 11.584 -21.536 -24.559 1.00 80.38 97 PRO A O 1
ATOM 781 N N . SER A 1 98 ? 13.064 -20.608 -23.171 1.00 81.50 98 SER A N 1
ATOM 782 C CA . SER A 1 98 ? 13.152 -21.750 -22.254 1.00 81.50 98 SER A CA 1
ATOM 783 C C . SER A 1 98 ? 11.954 -21.896 -21.304 1.00 81.50 98 SER A C 1
ATOM 785 O O . SER A 1 98 ? 11.942 -22.813 -20.487 1.00 81.50 98 SER A O 1
ATOM 787 N N . GLY A 1 99 ? 11.000 -20.959 -21.313 1.00 78.56 99 GLY A N 1
ATOM 788 C CA . GLY A 1 99 ? 9.797 -20.930 -20.471 1.00 78.56 99 GLY A CA 1
ATOM 789 C C . GLY A 1 99 ? 10.042 -20.687 -18.977 1.00 78.56 99 GLY A C 1
ATOM 790 O O . GLY A 1 99 ? 9.112 -20.401 -18.233 1.00 78.56 99 GLY A O 1
ATOM 791 N N . ARG A 1 100 ? 11.293 -20.769 -18.513 1.00 77.62 100 ARG A N 1
ATOM 792 C CA . ARG A 1 100 ? 11.622 -20.860 -17.082 1.00 77.62 100 ARG A CA 1
ATOM 793 C C . ARG A 1 100 ? 11.853 -19.514 -16.393 1.00 77.62 100 ARG A C 1
ATOM 795 O O . ARG A 1 100 ? 11.859 -19.445 -15.168 1.00 77.62 100 ARG A O 1
ATOM 802 N N . ARG A 1 101 ? 12.139 -18.451 -17.150 1.00 77.56 101 ARG A N 1
ATOM 803 C CA . ARG A 1 101 ? 12.527 -17.134 -16.611 1.00 77.56 101 ARG A CA 1
ATOM 804 C C . ARG A 1 101 ? 11.938 -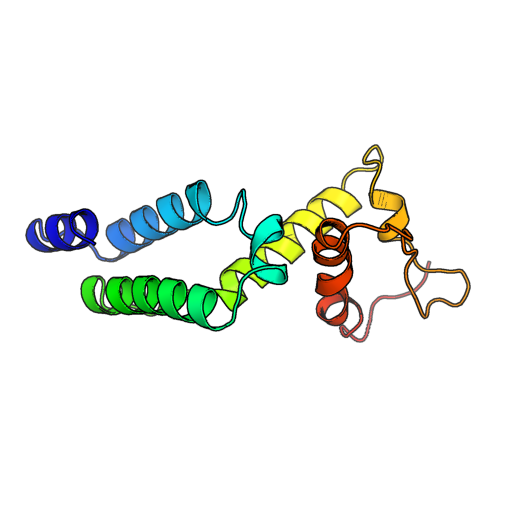16.014 -17.459 1.00 77.56 101 ARG A C 1
ATOM 806 O O . ARG A 1 101 ? 11.834 -16.161 -18.673 1.00 77.56 101 ARG A O 1
ATOM 813 N N . LEU A 1 102 ? 11.603 -14.897 -16.822 1.00 78.25 102 LEU A N 1
ATOM 814 C CA . LEU A 1 102 ? 11.188 -13.664 -17.494 1.00 78.25 102 LEU A CA 1
ATOM 815 C C . LEU A 1 102 ? 12.378 -12.818 -17.953 1.00 78.25 102 LEU A C 1
ATOM 817 O O . LEU A 1 102 ? 13.506 -13.009 -17.484 1.00 78.25 102 LEU A O 1
ATOM 821 N N . ARG A 1 103 ? 12.119 -11.848 -18.837 1.00 76.81 103 ARG A N 1
ATOM 822 C CA . ARG A 1 103 ? 13.111 -10.837 -19.224 1.00 76.81 103 ARG A CA 1
ATOM 823 C C . ARG A 1 103 ? 13.389 -9.874 -18.063 1.00 76.81 103 ARG A C 1
ATOM 825 O O . ARG A 1 103 ? 12.475 -9.356 -17.433 1.00 76.81 103 ARG A O 1
ATOM 832 N N . SER A 1 104 ? 14.663 -9.589 -17.808 1.00 71.06 104 SER A N 1
ATOM 833 C CA . SER A 1 104 ? 15.096 -8.623 -16.793 1.00 71.06 104 SER A CA 1
ATOM 834 C C . SER A 1 104 ? 15.807 -7.429 -17.430 1.00 71.06 104 SER A C 1
ATOM 836 O O . SER A 1 104 ? 16.514 -7.571 -18.428 1.00 71.06 104 SER A O 1
ATOM 838 N N . ILE A 1 105 ? 15.643 -6.242 -16.838 1.00 67.25 105 ILE A N 1
ATOM 839 C CA . ILE A 1 105 ? 16.474 -5.074 -17.158 1.00 67.25 105 ILE A CA 1
ATOM 840 C C . ILE A 1 105 ? 17.603 -5.015 -16.143 1.00 67.25 105 ILE A C 1
ATOM 842 O O . ILE A 1 105 ? 17.380 -5.054 -14.933 1.00 67.25 105 ILE A O 1
ATOM 846 N N . ARG A 1 106 ? 18.830 -4.874 -16.639 1.00 63.09 106 ARG A N 1
ATOM 847 C CA . ARG A 1 106 ? 19.990 -4.589 -15.801 1.00 63.09 106 ARG A CA 1
ATOM 848 C C . ARG A 1 106 ? 20.061 -3.084 -15.544 1.00 63.09 106 ARG A C 1
ATOM 850 O O . ARG A 1 106 ? 20.540 -2.336 -16.389 1.00 63.09 106 ARG A O 1
ATOM 857 N N . THR A 1 107 ? 19.607 -2.636 -14.378 1.00 59.28 107 THR A N 1
ATOM 858 C CA . THR A 1 107 ? 19.758 -1.243 -13.928 1.00 59.28 107 THR A CA 1
ATOM 859 C C . THR A 1 107 ? 20.766 -1.140 -12.789 1.00 59.28 107 THR A C 1
ATOM 861 O O . THR A 1 107 ? 20.833 -2.016 -11.932 1.00 59.28 107 THR A O 1
ATOM 864 N N . LYS A 1 108 ? 21.534 -0.045 -12.743 1.00 56.06 108 LYS A N 1
ATOM 865 C CA . LYS A 1 108 ? 22.493 0.231 -11.656 1.00 56.06 108 LYS A CA 1
ATOM 866 C C . LYS A 1 108 ? 21.842 0.821 -10.392 1.00 56.06 108 LYS A C 1
ATOM 868 O O . LYS A 1 108 ? 22.500 0.911 -9.364 1.00 56.06 108 LYS A O 1
ATOM 873 N N . THR A 1 109 ? 20.573 1.232 -10.454 1.00 53.16 109 THR A N 1
ATOM 874 C CA . THR A 1 109 ? 19.849 1.877 -9.347 1.00 53.16 109 THR A CA 1
ATOM 875 C C . THR A 1 109 ? 18.895 0.894 -8.657 1.00 53.16 109 THR A C 1
ATOM 877 O O . THR A 1 109 ? 18.203 0.120 -9.321 1.00 53.16 109 THR A O 1
ATOM 880 N N . SER A 1 110 ? 18.838 0.918 -7.317 1.00 51.09 110 SER A N 1
ATOM 881 C CA . SER A 1 110 ? 18.021 -0.017 -6.513 1.00 51.09 110 SER A CA 1
ATOM 882 C C . SER A 1 110 ? 16.510 0.118 -6.754 1.00 51.09 110 SER A C 1
ATOM 884 O O . SER A 1 110 ? 15.757 -0.820 -6.498 1.00 51.09 110 SER A O 1
ATOM 886 N N . CYS A 1 111 ? 16.067 1.252 -7.303 1.00 49.75 111 CYS A N 1
ATOM 887 C CA . CYS A 1 111 ? 14.663 1.596 -7.528 1.00 49.75 111 CYS A CA 1
ATOM 888 C C . CYS A 1 111 ? 13.956 0.749 -8.600 1.00 49.75 111 CYS A C 1
ATOM 890 O O . CYS A 1 111 ? 12.729 0.754 -8.657 1.00 49.75 111 CYS A O 1
ATOM 892 N N . HIS A 1 112 ? 14.693 0.047 -9.466 1.00 49.50 112 HIS A N 1
ATOM 893 C CA . HIS A 1 112 ? 14.087 -0.808 -10.495 1.00 49.50 112 HIS A CA 1
ATOM 894 C C . HIS A 1 112 ? 13.802 -2.232 -9.993 1.00 49.50 112 HIS A C 1
ATOM 896 O O . HIS A 1 112 ? 12.983 -2.939 -10.578 1.00 49.50 112 HIS A O 1
ATOM 902 N N . ASN A 1 113 ? 14.426 -2.649 -8.884 1.00 47.72 113 ASN A N 1
ATOM 903 C CA . ASN A 1 113 ? 14.238 -3.990 -8.326 1.00 47.72 113 ASN A CA 1
ATOM 904 C C . ASN A 1 113 ? 12.819 -4.203 -7.786 1.00 47.72 113 ASN A C 1
ATOM 906 O O . ASN A 1 113 ? 12.336 -5.331 -7.774 1.00 47.72 113 ASN A O 1
ATOM 910 N N . SER A 1 114 ? 12.104 -3.137 -7.420 1.00 48.78 114 SER A N 1
ATOM 911 C CA . SER A 1 114 ? 10.710 -3.194 -6.960 1.00 48.78 114 SER A CA 1
ATOM 912 C C . SER A 1 114 ? 9.750 -3.762 -8.015 1.00 48.78 114 SER A C 1
ATOM 914 O O . SER A 1 114 ? 8.716 -4.324 -7.661 1.00 48.78 114 SER A O 1
ATOM 916 N N . PHE A 1 115 ? 10.091 -3.652 -9.305 1.00 48.91 115 PHE A N 1
ATOM 917 C CA . PHE A 1 115 ? 9.311 -4.231 -10.405 1.00 48.91 115 PHE A CA 1
ATOM 918 C C . PHE A 1 115 ? 9.602 -5.721 -10.631 1.00 48.91 115 PHE A C 1
ATOM 920 O O . PHE A 1 115 ? 8.769 -6.421 -11.201 1.00 48.91 115 PHE A O 1
ATOM 927 N N . SER A 1 116 ? 10.750 -6.214 -10.161 1.00 47.00 116 SER A N 1
ATOM 928 C CA . SER A 1 116 ? 11.245 -7.571 -10.429 1.00 47.00 116 SER A CA 1
ATOM 929 C C . SER A 1 116 ? 10.747 -8.621 -9.428 1.00 47.00 116 SER A C 1
ATOM 931 O O . SER A 1 116 ? 10.842 -9.817 -9.693 1.00 47.00 116 SER A O 1
ATOM 933 N N . HIS A 1 117 ? 10.232 -8.199 -8.271 1.00 46.53 117 HIS A N 1
ATOM 934 C CA . HIS A 1 117 ? 9.857 -9.091 -7.168 1.00 46.53 117 HIS A CA 1
ATOM 935 C C . HIS A 1 117 ? 8.423 -9.675 -7.144 1.00 46.53 117 HIS A C 1
ATOM 937 O O . HIS A 1 117 ? 8.254 -10.663 -6.430 1.00 46.53 117 HIS A O 1
ATOM 943 N N . PRO A 1 118 ? 7.391 -9.202 -7.882 1.00 47.50 118 PRO A N 1
ATOM 944 C CA . PRO A 1 118 ? 6.037 -9.747 -7.689 1.00 47.50 118 PRO A CA 1
ATOM 945 C C . PRO A 1 118 ? 5.796 -11.147 -8.286 1.00 47.50 118 PRO A C 1
ATOM 947 O O . PRO A 1 118 ? 4.766 -11.759 -8.014 1.00 47.50 118 PRO A O 1
ATOM 950 N N . LEU A 1 119 ? 6.689 -11.673 -9.136 1.00 45.56 119 LEU A N 1
ATOM 951 C CA . LEU A 1 119 ? 6.326 -12.785 -10.029 1.00 45.56 119 LEU A CA 1
ATOM 952 C C . LEU A 1 119 ? 6.549 -14.202 -9.482 1.00 45.56 119 LEU A C 1
ATOM 954 O O . LEU A 1 119 ? 6.086 -15.164 -10.095 1.00 45.56 119 LEU A O 1
ATOM 958 N N . LEU A 1 120 ? 7.154 -14.355 -8.301 1.00 43.62 120 LEU A N 1
ATOM 959 C CA . LEU A 1 120 ? 7.153 -15.651 -7.602 1.00 43.62 120 LEU A CA 1
ATOM 960 C C . LEU A 1 120 ? 5.721 -16.127 -7.277 1.00 43.62 120 LEU A C 1
ATOM 962 O O . LEU A 1 120 ? 5.492 -17.331 -7.191 1.00 43.62 120 LEU A O 1
ATOM 966 N N . ALA A 1 121 ? 4.751 -15.208 -7.188 1.00 43.09 121 ALA A N 1
ATOM 967 C CA . ALA A 1 121 ? 3.338 -15.510 -6.938 1.00 43.09 121 ALA A CA 1
ATOM 968 C C . ALA A 1 121 ? 2.510 -15.835 -8.204 1.00 43.09 121 ALA A C 1
ATOM 970 O O . ALA A 1 121 ? 1.456 -16.456 -8.102 1.00 43.09 121 ALA A O 1
ATOM 971 N N . LEU A 1 122 ? 2.958 -15.433 -9.401 1.00 41.34 122 LEU A N 1
ATOM 972 C CA . LEU A 1 122 ? 2.272 -15.752 -10.668 1.00 41.34 122 LEU A CA 1
ATOM 973 C C . LEU A 1 122 ? 2.835 -17.018 -11.329 1.00 41.34 122 LEU A C 1
ATOM 975 O O . LEU A 1 122 ? 2.090 -17.744 -11.978 1.00 41.34 122 LEU A O 1
ATOM 979 N N . SER A 1 123 ? 4.125 -17.314 -11.132 1.00 37.66 123 SER A N 1
ATOM 980 C CA . SER A 1 123 ? 4.772 -18.518 -11.676 1.00 37.66 123 SER A CA 1
ATOM 981 C C . SER A 1 123 ? 4.446 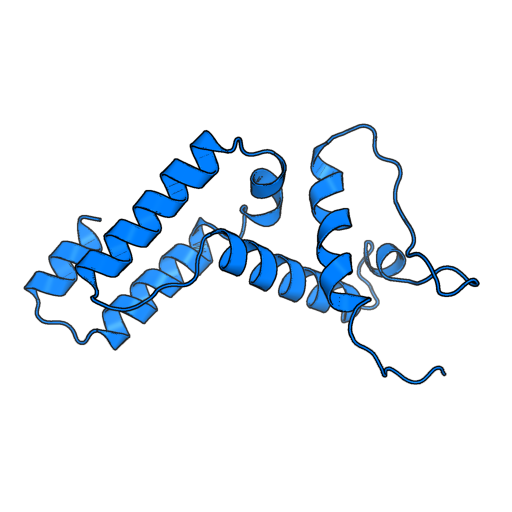-19.803 -10.902 1.00 37.66 123 SER A C 1
ATOM 983 O O . SER A 1 123 ? 4.793 -20.887 -11.362 1.00 37.66 123 SER A O 1
ATOM 985 N N . THR A 1 124 ? 3.821 -19.704 -9.727 1.00 34.88 124 THR A N 1
ATOM 986 C CA . THR A 1 124 ? 3.472 -20.846 -8.862 1.00 34.88 124 THR A CA 1
ATOM 987 C C . THR A 1 124 ? 2.016 -21.291 -8.997 1.00 34.88 124 THR A C 1
ATOM 989 O O . THR A 1 124 ? 1.581 -22.153 -8.239 1.00 34.88 124 THR A O 1
ATOM 992 N N . ARG A 1 125 ? 1.255 -20.773 -9.973 1.00 33.56 125 ARG A N 1
ATOM 993 C CA . ARG A 1 125 ? -0.029 -21.382 -10.349 1.00 33.56 125 ARG A CA 1
ATOM 994 C C . ARG A 1 125 ? 0.234 -22.588 -11.263 1.00 33.56 125 ARG A C 1
ATOM 996 O O . ARG A 1 125 ? 0.679 -22.380 -12.391 1.00 33.56 125 ARG A O 1
ATOM 1003 N N . PRO A 1 126 ? -0.034 -23.831 -10.822 1.00 32.44 126 PRO A N 1
ATOM 1004 C CA . PRO A 1 126 ? 0.023 -24.982 -11.707 1.00 32.44 126 PRO A CA 1
ATOM 1005 C C . PRO A 1 126 ? -1.212 -24.947 -12.617 1.00 32.44 126 PRO A C 1
ATOM 1007 O O . PRO A 1 126 ? -2.334 -24.925 -12.119 1.00 32.44 126 PRO A O 1
ATOM 1010 N N . GLY A 1 127 ? -1.010 -24.933 -13.939 1.00 40.84 127 GLY A N 1
ATOM 1011 C CA . GLY A 1 127 ? -2.081 -25.228 -14.902 1.00 40.84 127 GLY A CA 1
ATOM 1012 C C . GLY A 1 127 ? -2.488 -24.126 -15.888 1.00 40.84 127 GLY A C 1
ATOM 1013 O O . GLY A 1 127 ? -3.669 -24.029 -16.202 1.00 40.84 127 GLY A O 1
ATOM 1014 N N . ALA A 1 128 ? -1.564 -23.314 -16.410 1.00 32.97 128 ALA A N 1
ATOM 1015 C CA . ALA A 1 128 ? -1.851 -22.532 -17.621 1.00 32.97 128 ALA A CA 1
ATOM 1016 C C . ALA A 1 128 ? -1.384 -23.310 -18.873 1.00 32.97 128 ALA A C 1
ATOM 1018 O O . ALA A 1 128 ? -0.222 -23.728 -18.897 1.00 32.97 128 ALA A O 1
ATOM 1019 N N . PRO A 1 129 ? -2.250 -23.539 -19.882 1.00 33.16 129 PRO A N 1
ATOM 1020 C CA . PRO A 1 129 ? -1.892 -24.290 -21.083 1.00 33.16 129 PRO A CA 1
ATOM 1021 C C . PRO A 1 129 ? -1.013 -23.445 -22.025 1.00 33.16 129 PRO A C 1
ATOM 1023 O O . PRO A 1 129 ? -1.150 -22.216 -22.037 1.00 33.16 129 PRO A O 1
ATOM 1026 N N . PRO A 1 130 ? -0.108 -24.069 -22.800 1.00 42.84 130 PRO A N 1
ATOM 1027 C CA . PRO A 1 130 ? 0.706 -23.365 -23.787 1.00 42.84 130 PRO A CA 1
ATOM 1028 C C . PRO A 1 130 ? -0.107 -23.021 -25.054 1.00 42.84 130 PRO A C 1
ATOM 1030 O O . PRO A 1 130 ? -1.093 -23.709 -25.332 1.00 42.84 130 PRO A O 1
ATOM 1033 N N . PRO A 1 131 ? 0.285 -21.969 -25.801 1.00 47.28 131 PRO A N 1
ATOM 1034 C CA . PRO A 1 131 ? -0.210 -21.721 -27.155 1.00 47.28 131 PRO A CA 1
ATOM 1035 C C . PRO A 1 131 ? 0.283 -22.774 -28.155 1.00 47.28 131 PRO A C 1
ATOM 1037 O O . PRO A 1 131 ? 1.396 -23.315 -27.948 1.00 47.28 131 PRO A O 1
#

pLDDT: mean 76.19, std 16.72, range [32.44, 92.0]

Mean predicted aligned error: 10.59 Å

Sequence (131 aa):
MYFLQQLKKFNLPRTMMVHFYSSIIESILPSSITIWYAAATAKDKGRLQRVIRSAEKVIGCNLPSLQDLYDSRTLRRAGKIVADPSHPGRKLFETLPSGRRLRSIRTKTSCHNSFSHPLLALSTRPGAPPP

Secondary structure (DSSP, 8-state):
-HHHHHHHHTT--HHHHHHHHHHHHHHTSHHHHHHHTTTS-HHHHHHHHHHHHHHHHHHTS----HHHHHHHHHHHHHHHHHH-TT-TTGGGGSBPTTSS-B-----SSGGGGGGTSGGGGTTT-S-PPP-

Radius of gyration: 18.47 Å; Cα contacts (8 Å, |Δi|>4): 84; chains: 1; bounding box: 44×37×45 Å

Organism: Merluccius polli (NCBI:txid89951)